Protein AF-A0A820SJ43-F1 (afdb_monomer_lite)

Secondary structure (DSSP, 8-state):
-B--SS--EEEESSB--BSS-EEEESSEEEEES-EEEEEEEEEEESEEEEEEEEEEES-EEEEEEEEEEES-EEEEEEEEEEES-EEEEEEEEEEESEEEEEEEEEEESSEEEEEEEEEEE--SEEEEEEEEE--------

Foldseek 3Di:
DDADADDAEAEEAEDAYEEDEYADYAEYEYEYAEYAYYAEYEEEYAEYAEYAYYEYEHYEYAYYAEYEYEAYEYAEYAEYEYECYEYAEYEEYEYEEYEYADYAEYEYAEYAYAEYEEYEYHYDHYNYYNYYDYPPPPPPD

Sequence (141 aa):
QSTASRDDNEHTHQSIATGNDIEYSNQSTATHDGTEYLHQSVGTHDNIAYSNQSVSTHDDIAYSNQSTGTRDDNEHTHQSIATGSDAEYLNQSVSTADNTEYSHRAVATHDDIEYLHQSVGTHDDIKYLNQSI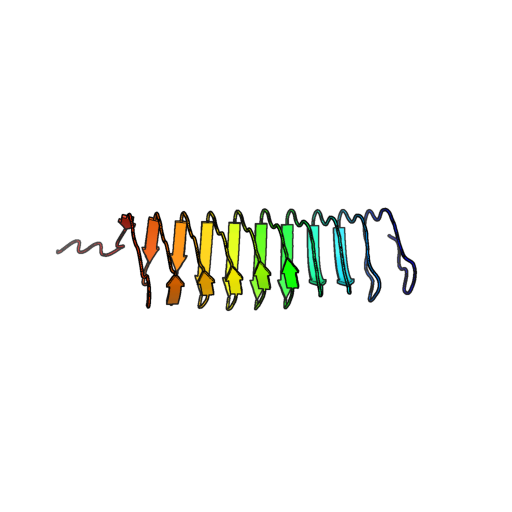STNDDTGY

Organism: NCBI:txid433720

Structure (mmCIF, N/CA/C/O backbone):
data_AF-A0A820SJ43-F1
#
_entry.id   AF-A0A820SJ43-F1
#
loop_
_atom_site.group_PDB
_atom_site.id
_atom_site.type_symbol
_atom_site.label_atom_id
_atom_site.label_alt_id
_atom_site.label_comp_id
_atom_site.label_asym_id
_atom_site.label_entity_id
_atom_site.label_seq_id
_atom_site.pdbx_PDB_ins_code
_atom_site.Cartn_x
_atom_site.Cartn_y
_atom_site.Cartn_z
_atom_site.occupancy
_atom_site.B_iso_or_equiv
_atom_site.auth_seq_id
_atom_site.auth_comp_id
_atom_site.auth_asym_id
_atom_site.auth_atom_id
_atom_site.pdbx_PDB_model_num
ATOM 1 N N . GLN A 1 1 ? 6.212 11.830 -23.755 1.00 44.25 1 GLN A N 1
ATOM 2 C CA . GLN A 1 1 ? 5.578 10.503 -23.829 1.00 44.25 1 GLN A CA 1
ATOM 3 C C . GLN A 1 1 ? 6.562 9.562 -24.490 1.00 44.25 1 GLN A C 1
ATOM 5 O O . GLN A 1 1 ? 6.865 9.768 -25.660 1.00 44.25 1 GLN A O 1
ATOM 10 N N . SER A 1 2 ? 7.090 8.598 -23.740 1.00 50.72 2 SER A N 1
ATOM 11 C CA . SER A 1 2 ? 7.789 7.453 -24.328 1.00 50.72 2 SER A CA 1
ATOM 12 C C . SER A 1 2 ? 6.796 6.303 -24.401 1.00 50.72 2 SER A C 1
ATOM 14 O O . SER A 1 2 ? 6.249 5.896 -23.384 1.00 50.72 2 SER A O 1
ATOM 16 N N . THR A 1 3 ? 6.526 5.809 -25.605 1.00 46.75 3 THR A N 1
ATOM 17 C CA . THR A 1 3 ? 5.795 4.557 -25.828 1.00 46.75 3 THR A CA 1
ATOM 18 C C . THR A 1 3 ? 6.836 3.499 -26.174 1.00 46.75 3 THR A C 1
ATOM 20 O O . THR A 1 3 ? 7.092 3.238 -27.350 1.00 46.75 3 THR A O 1
ATOM 23 N N . ALA A 1 4 ? 7.531 2.981 -25.163 1.00 46.38 4 ALA A N 1
ATOM 24 C CA . ALA A 1 4 ? 8.565 1.968 -25.342 1.00 46.38 4 ALA A CA 1
ATOM 25 C C . ALA A 1 4 ? 7.999 0.610 -24.919 1.00 46.38 4 ALA A C 1
ATOM 27 O O . ALA A 1 4 ? 7.481 0.464 -23.819 1.00 46.38 4 ALA A O 1
ATOM 28 N N . SER A 1 5 ? 8.057 -0.373 -25.819 1.00 45.28 5 SER A N 1
ATOM 29 C CA . SER A 1 5 ? 7.613 -1.740 -25.527 1.00 45.28 5 SER A CA 1
ATOM 30 C C . SER A 1 5 ? 8.728 -2.609 -24.938 1.00 45.28 5 SER A C 1
ATOM 32 O O . SER A 1 5 ? 8.405 -3.708 -24.505 1.00 45.28 5 SER A O 1
ATOM 34 N N . ARG A 1 6 ? 10.002 -2.189 -24.969 1.00 48.09 6 ARG A N 1
ATOM 35 C CA . ARG A 1 6 ? 11.167 -2.976 -24.519 1.00 48.09 6 ARG A CA 1
ATOM 36 C C . ARG A 1 6 ? 12.420 -2.090 -24.399 1.00 48.09 6 ARG A C 1
ATOM 38 O O . ARG A 1 6 ? 13.253 -2.158 -25.292 1.00 48.09 6 ARG A O 1
ATOM 45 N N . ASP A 1 7 ? 12.534 -1.240 -23.383 1.00 49.19 7 ASP A N 1
ATOM 46 C CA . ASP A 1 7 ? 13.809 -0.568 -23.071 1.00 49.19 7 ASP A CA 1
ATOM 47 C C . ASP A 1 7 ? 13.898 -0.283 -21.569 1.00 49.19 7 ASP A C 1
ATOM 49 O O . ASP A 1 7 ? 12.969 0.296 -20.999 1.00 49.19 7 ASP A O 1
ATOM 53 N N . ASP A 1 8 ? 15.022 -0.669 -20.963 1.00 56.00 8 ASP A N 1
ATOM 54 C CA . ASP A 1 8 ? 15.399 -0.293 -19.599 1.00 56.00 8 ASP A CA 1
ATOM 55 C C . ASP A 1 8 ? 15.642 1.220 -19.590 1.00 56.00 8 ASP A C 1
ATOM 57 O O . ASP A 1 8 ? 16.504 1.729 -20.314 1.00 56.00 8 ASP A O 1
ATOM 61 N N . ASN A 1 9 ? 14.833 1.962 -18.837 1.00 60.72 9 ASN A N 1
ATOM 62 C CA . ASN A 1 9 ? 14.843 3.420 -18.872 1.00 60.72 9 ASN A CA 1
ATOM 63 C C . ASN A 1 9 ? 15.234 3.967 -17.498 1.00 60.72 9 ASN A C 1
ATOM 65 O O . ASN A 1 9 ? 14.482 3.817 -16.538 1.00 60.72 9 ASN A O 1
ATOM 69 N N . GLU A 1 10 ? 16.393 4.627 -17.411 1.00 63.53 10 GLU A N 1
ATOM 70 C CA . GLU A 1 10 ? 16.880 5.234 -16.160 1.00 63.53 10 GLU A CA 1
ATOM 71 C C . GLU A 1 10 ? 15.898 6.308 -15.650 1.00 63.53 10 GLU A C 1
ATOM 73 O O . GLU A 1 10 ? 15.581 6.373 -14.463 1.00 63.53 10 GLU A O 1
ATOM 78 N N . HIS A 1 11 ? 15.348 7.142 -16.545 1.00 68.75 11 HIS A N 1
ATOM 79 C CA . HIS A 1 11 ? 14.485 8.261 -16.156 1.00 68.75 11 HIS A CA 1
ATOM 80 C C . HIS A 1 11 ? 13.325 8.497 -17.124 1.00 68.75 11 HIS A C 1
ATOM 82 O O . HIS A 1 11 ? 13.516 8.890 -18.279 1.00 68.75 11 HIS A O 1
ATOM 88 N N . THR A 1 12 ? 12.093 8.391 -16.615 1.00 66.12 12 THR A N 1
ATOM 89 C CA . THR A 1 12 ? 10.883 8.606 -17.421 1.00 66.12 12 THR A CA 1
ATOM 90 C C . THR A 1 12 ? 9.948 9.646 -16.800 1.00 66.12 12 THR A C 1
ATOM 92 O O . THR A 1 12 ? 9.565 9.570 -15.635 1.00 66.12 12 THR A O 1
ATOM 95 N N . HIS A 1 13 ? 9.529 10.646 -17.585 1.00 67.69 13 HIS A N 1
ATOM 96 C CA . HIS A 1 13 ? 8.545 11.633 -17.115 1.00 67.69 13 HIS A CA 1
ATOM 97 C C . HIS A 1 13 ? 7.100 11.127 -17.193 1.00 67.69 13 HIS A C 1
ATOM 99 O O . HIS A 1 13 ? 6.311 11.416 -16.303 1.00 67.69 13 HIS A O 1
ATOM 105 N N . GLN A 1 14 ? 6.759 10.409 -18.265 1.00 66.12 14 GLN A N 1
ATOM 106 C CA . GLN A 1 14 ? 5.456 9.778 -18.474 1.00 66.12 14 GLN A CA 1
ATOM 107 C C . GLN A 1 14 ? 5.661 8.487 -19.258 1.00 66.12 14 GLN A C 1
ATOM 109 O O . GLN A 1 14 ? 6.158 8.545 -20.394 1.00 66.12 14 GLN A O 1
ATOM 114 N N . SER A 1 15 ? 5.254 7.370 -18.663 1.00 64.94 15 SER A N 1
ATOM 115 C CA . SER A 1 15 ? 5.300 6.045 -19.276 1.00 64.94 15 SER A CA 1
ATOM 116 C C . SER A 1 15 ? 3.898 5.451 -19.400 1.00 64.94 15 SER A C 1
ATOM 118 O O . SER A 1 15 ? 3.097 5.517 -18.467 1.00 64.94 15 SER A O 1
ATOM 120 N N . ILE A 1 16 ? 3.614 4.881 -20.570 1.00 61.94 16 ILE A N 1
ATOM 121 C CA . ILE A 1 16 ? 2.506 3.948 -20.788 1.00 61.94 16 ILE A CA 1
ATOM 122 C C . ILE A 1 16 ? 3.147 2.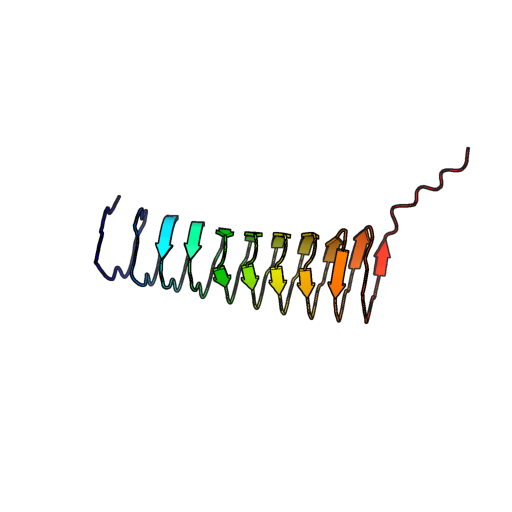738 -21.456 1.00 61.94 16 ILE A C 1
ATOM 124 O O . ILE A 1 16 ? 3.471 2.789 -22.647 1.00 61.94 16 ILE A O 1
ATOM 128 N N . ALA A 1 17 ? 3.413 1.699 -20.674 1.00 60.78 17 ALA A N 1
ATOM 129 C CA . ALA A 1 17 ? 4.192 0.550 -21.109 1.00 60.78 17 ALA A CA 1
ATOM 130 C C . ALA A 1 17 ? 3.693 -0.751 -20.466 1.00 60.78 17 ALA A C 1
ATOM 132 O O . ALA A 1 17 ? 2.923 -0.749 -19.507 1.00 60.78 17 ALA A O 1
ATOM 133 N N . THR A 1 18 ? 4.136 -1.865 -21.037 1.00 56.22 18 THR A N 1
ATOM 134 C CA . THR A 1 18 ? 4.003 -3.209 -20.470 1.00 56.22 18 THR A CA 1
ATOM 135 C C . THR A 1 18 ? 5.378 -3.864 -20.549 1.00 56.22 18 THR A C 1
ATOM 137 O O . THR A 1 18 ? 5.844 -4.115 -21.666 1.00 56.22 18 THR A O 1
ATOM 140 N N . GLY A 1 19 ? 6.005 -4.114 -19.398 1.00 63.06 19 GLY A N 1
ATOM 141 C CA . GLY A 1 19 ? 7.307 -4.781 -19.253 1.00 63.06 19 GLY A CA 1
ATOM 142 C C . GLY A 1 19 ? 8.495 -3.882 -18.857 1.00 63.06 19 GLY A C 1
ATOM 143 O O . GLY A 1 19 ? 8.479 -2.674 -19.111 1.00 63.06 19 GLY A O 1
ATOM 144 N N . ASN A 1 20 ? 9.515 -4.552 -18.295 1.00 64.38 20 ASN A N 1
ATOM 145 C CA . ASN A 1 20 ? 10.821 -4.115 -17.759 1.00 64.38 20 ASN A CA 1
ATOM 146 C C . ASN A 1 20 ? 10.821 -3.161 -16.549 1.00 64.38 20 ASN A C 1
ATOM 148 O O . ASN A 1 20 ? 9.866 -2.411 -16.317 1.00 64.38 20 ASN A O 1
ATOM 152 N N . ASP A 1 21 ? 11.949 -3.222 -15.827 1.00 71.06 21 ASP A N 1
ATOM 153 C CA . ASP A 1 21 ? 12.304 -2.431 -14.648 1.00 71.06 21 ASP A CA 1
ATOM 154 C C . ASP A 1 21 ? 12.542 -0.956 -14.996 1.00 71.06 21 ASP A C 1
ATOM 156 O O . ASP A 1 21 ? 13.176 -0.619 -16.002 1.00 71.06 21 ASP A O 1
ATOM 160 N N . ILE A 1 22 ? 12.064 -0.062 -14.132 1.00 74.00 22 ILE A N 1
ATOM 161 C CA . ILE A 1 22 ? 12.320 1.378 -14.226 1.00 74.00 22 ILE A CA 1
ATOM 162 C C . ILE A 1 22 ? 13.029 1.850 -12.960 1.00 74.00 22 ILE A C 1
ATOM 164 O O . ILE A 1 22 ? 12.542 1.648 -11.854 1.00 74.00 22 ILE A O 1
ATOM 168 N N . GLU A 1 23 ? 14.144 2.560 -13.103 1.00 78.62 23 GLU A N 1
ATOM 169 C CA . GLU A 1 23 ? 14.814 3.150 -11.938 1.00 78.62 23 GLU A CA 1
ATOM 170 C C . GLU A 1 23 ? 14.001 4.337 -11.393 1.00 78.62 23 GLU A C 1
ATOM 172 O O . GLU A 1 23 ? 13.666 4.386 -10.211 1.00 78.62 23 GLU A O 1
ATOM 177 N N . TYR A 1 24 ? 13.594 5.272 -12.262 1.00 78.31 24 TYR A N 1
ATOM 178 C CA . TYR A 1 24 ? 12.809 6.438 -11.854 1.00 78.31 24 TYR A CA 1
ATOM 179 C C . TYR A 1 24 ? 11.664 6.783 -12.812 1.00 78.31 24 TYR A C 1
ATOM 181 O O . TYR A 1 24 ? 11.866 7.029 -14.010 1.00 78.31 24 TYR A O 1
ATOM 189 N N . SER A 1 25 ? 10.455 6.924 -12.262 1.00 76.62 25 SER A N 1
ATOM 190 C CA . SER A 1 25 ? 9.283 7.402 -12.998 1.00 76.62 25 SER A CA 1
ATOM 191 C C . SER A 1 25 ? 8.494 8.461 -12.232 1.00 76.62 25 SER A C 1
ATOM 193 O O . SER A 1 25 ? 8.114 8.291 -11.074 1.00 76.62 25 SER A O 1
ATOM 195 N N . ASN A 1 26 ? 8.185 9.566 -12.913 1.00 77.44 26 ASN A N 1
ATOM 196 C CA . ASN A 1 26 ? 7.320 10.605 -12.350 1.00 77.44 26 ASN A CA 1
ATOM 197 C C . ASN A 1 26 ? 5.828 10.262 -12.464 1.00 77.44 26 ASN A C 1
ATOM 199 O O . ASN A 1 26 ? 5.056 10.548 -11.552 1.00 77.44 26 ASN A O 1
ATOM 203 N N . GLN A 1 27 ? 5.412 9.704 -13.600 1.00 75.44 27 GLN A N 1
ATOM 204 C CA . GLN A 1 27 ? 4.030 9.312 -13.863 1.00 75.44 27 GLN A CA 1
ATOM 205 C C . GLN A 1 27 ? 4.014 8.026 -14.682 1.00 75.44 27 GLN A C 1
ATOM 207 O O . GLN A 1 27 ? 4.533 7.996 -15.803 1.00 75.44 27 GLN A O 1
ATOM 212 N N . SER A 1 28 ? 3.384 6.986 -14.142 1.00 72.25 28 SER A N 1
ATOM 213 C CA . SER A 1 28 ? 3.223 5.708 -14.832 1.00 72.25 28 SER A CA 1
ATOM 214 C C . SER A 1 28 ? 1.762 5.283 -14.910 1.00 72.25 28 SER A C 1
ATOM 216 O O . SER A 1 28 ? 1.000 5.415 -13.950 1.00 72.25 28 SER A O 1
ATOM 218 N N . THR A 1 29 ? 1.361 4.771 -16.068 1.00 70.06 29 THR A N 1
ATOM 219 C CA . THR A 1 29 ? 0.105 4.037 -16.230 1.00 70.06 29 THR A CA 1
ATOM 220 C C . THR A 1 29 ? 0.403 2.764 -17.000 1.00 70.06 29 THR A C 1
ATOM 222 O O . THR A 1 29 ? 0.445 2.781 -18.232 1.00 70.06 29 THR A O 1
ATOM 225 N N . ALA A 1 30 ? 0.734 1.696 -16.282 1.00 64.69 30 ALA A N 1
ATOM 226 C CA . ALA A 1 30 ? 1.469 0.583 -16.866 1.00 64.69 30 ALA A CA 1
ATOM 227 C C . ALA A 1 30 ? 1.337 -0.721 -16.071 1.00 64.69 30 ALA A C 1
ATOM 229 O O . ALA A 1 30 ? 0.789 -0.742 -14.967 1.00 64.69 30 ALA A O 1
ATOM 230 N N . THR A 1 31 ? 1.880 -1.783 -16.670 1.00 64.06 31 THR A N 1
ATOM 231 C CA . THR A 1 31 ? 2.228 -3.026 -15.979 1.00 64.06 31 THR A CA 1
ATOM 232 C C . THR A 1 31 ? 3.742 -3.217 -16.029 1.00 64.06 31 THR A C 1
ATOM 234 O O . THR A 1 31 ? 4.288 -3.344 -17.129 1.00 64.06 31 THR A O 1
ATOM 237 N N . HIS A 1 32 ? 4.416 -3.192 -14.877 1.00 65.94 32 HIS A N 1
ATOM 238 C CA . HIS A 1 32 ? 5.879 -3.306 -14.770 1.00 65.94 32 HIS A CA 1
ATOM 239 C C . HIS A 1 32 ? 6.293 -4.432 -13.822 1.00 65.94 32 HIS A C 1
ATOM 241 O O . HIS A 1 32 ? 5.618 -4.667 -12.825 1.00 65.94 32 HIS A O 1
ATOM 247 N N . ASP A 1 33 ? 7.438 -5.052 -14.108 1.00 63.00 33 ASP A N 1
ATOM 248 C CA . ASP A 1 33 ? 8.029 -6.098 -13.260 1.00 63.00 33 ASP A CA 1
ATOM 249 C C . ASP A 1 33 ? 8.719 -5.479 -12.018 1.00 63.00 33 ASP A C 1
ATOM 251 O O . ASP A 1 33 ? 8.790 -6.097 -10.957 1.00 63.00 33 ASP A O 1
ATOM 255 N N . GLY A 1 34 ? 9.185 -4.226 -12.121 1.00 73.31 34 GLY A N 1
ATOM 256 C CA . GLY A 1 34 ? 9.873 -3.536 -11.032 1.00 73.31 34 GLY A CA 1
ATOM 257 C C . GLY A 1 34 ? 9.979 -2.021 -11.221 1.00 73.31 34 GLY A C 1
ATOM 258 O O . GLY A 1 34 ? 10.101 -1.507 -12.337 1.00 73.31 34 GLY A O 1
ATOM 259 N N . THR A 1 35 ? 9.930 -1.255 -10.132 1.00 78.25 35 THR A N 1
ATOM 260 C CA . THR A 1 35 ? 10.289 0.172 -10.139 1.00 78.25 35 THR A CA 1
ATOM 261 C C . THR A 1 35 ? 11.001 0.577 -8.851 1.00 78.25 35 THR A C 1
ATOM 263 O O . THR A 1 35 ? 10.495 0.331 -7.761 1.00 78.25 35 THR A O 1
ATOM 266 N N . GLU A 1 36 ? 12.159 1.235 -8.937 1.00 83.94 36 GLU A N 1
ATOM 267 C CA . GLU A 1 36 ? 12.864 1.671 -7.722 1.00 83.94 36 GLU A CA 1
ATOM 268 C C . GLU A 1 36 ? 12.190 2.907 -7.104 1.00 83.94 36 GLU A C 1
ATOM 270 O O . GLU A 1 36 ? 11.824 2.897 -5.929 1.00 83.94 36 GLU A O 1
ATOM 275 N N . TYR A 1 37 ? 11.938 3.947 -7.904 1.00 82.94 37 TYR A N 1
ATOM 276 C CA . TYR A 1 37 ? 11.285 5.174 -7.444 1.00 82.94 37 TYR A CA 1
ATOM 277 C C . TYR A 1 37 ? 10.125 5.593 -8.342 1.00 82.94 37 TYR A C 1
ATOM 279 O O . TYR A 1 37 ? 10.289 5.882 -9.533 1.00 82.94 37 TYR A O 1
ATOM 287 N N . LEU A 1 38 ? 8.949 5.722 -7.732 1.00 80.12 38 LEU A N 1
ATOM 288 C CA . LEU A 1 38 ? 7.711 6.071 -8.411 1.00 80.12 38 LEU A CA 1
ATOM 289 C C . LEU A 1 38 ? 7.020 7.242 -7.715 1.00 80.12 38 LEU A C 1
ATOM 291 O O . LEU A 1 38 ? 6.620 7.171 -6.555 1.00 80.12 38 LEU A O 1
ATOM 295 N N . HIS A 1 39 ? 6.865 8.358 -8.424 1.00 82.56 39 HIS A N 1
ATOM 296 C CA . HIS A 1 39 ? 6.200 9.518 -7.836 1.00 82.56 39 HIS A CA 1
ATOM 297 C C . HIS A 1 39 ? 4.671 9.395 -7.889 1.00 82.56 39 HIS A C 1
ATOM 299 O O . HIS A 1 39 ? 3.988 9.723 -6.920 1.00 82.56 39 HIS A O 1
ATOM 305 N N . GLN A 1 40 ? 4.122 8.964 -9.024 1.00 81.50 40 GLN A N 1
ATOM 306 C CA . GLN A 1 40 ? 2.687 8.781 -9.198 1.00 81.50 40 GLN A CA 1
ATOM 307 C C . GLN A 1 40 ? 2.405 7.618 -10.148 1.00 81.50 40 GLN A C 1
ATOM 309 O O . GLN A 1 40 ? 2.929 7.592 -11.266 1.00 81.50 40 GLN A O 1
ATOM 314 N N . SER A 1 41 ? 1.541 6.690 -9.744 1.00 76.69 41 SER A N 1
ATOM 315 C CA . SER A 1 41 ? 1.146 5.573 -10.601 1.00 76.69 41 SER A CA 1
ATOM 316 C C . SER A 1 41 ? -0.324 5.210 -10.518 1.00 76.69 41 SER A C 1
ATOM 318 O O . SER A 1 41 ? -0.997 5.432 -9.513 1.00 76.69 41 SER A O 1
ATOM 320 N N . VAL A 1 42 ? -0.804 4.647 -11.625 1.00 76.38 42 VAL A N 1
ATOM 321 C CA . VAL A 1 42 ? -2.067 3.918 -11.699 1.00 76.38 42 VAL A CA 1
ATOM 322 C C . VAL A 1 42 ? -1.812 2.643 -12.497 1.00 76.38 42 VAL A C 1
ATOM 324 O O . VAL A 1 42 ? -1.525 2.738 -13.690 1.00 76.38 42 VAL A O 1
ATOM 327 N N . GLY A 1 43 ? -1.882 1.461 -11.891 1.00 72.81 43 GLY A N 1
ATOM 328 C CA . GLY A 1 43 ? -1.573 0.230 -12.623 1.00 72.81 43 GLY A CA 1
ATOM 329 C C . GLY A 1 43 ? -1.453 -1.021 -11.765 1.00 72.81 43 GLY A C 1
ATOM 330 O O . GLY A 1 43 ? -2.047 -1.106 -10.698 1.00 72.81 43 GLY A O 1
ATOM 331 N N . THR A 1 44 ? -0.691 -1.980 -12.276 1.00 70.12 44 THR A N 1
ATOM 332 C CA . THR A 1 44 ? -0.314 -3.220 -11.585 1.00 70.12 44 THR A CA 1
ATOM 333 C C . THR A 1 44 ? 1.193 -3.352 -11.721 1.00 70.12 44 THR A C 1
ATOM 335 O O . THR A 1 44 ? 1.694 -3.301 -12.840 1.00 70.12 44 THR A O 1
ATOM 338 N N . HIS A 1 45 ? 1.923 -3.470 -10.629 1.00 69.44 45 HIS A N 1
ATOM 339 C CA . HIS A 1 45 ? 3.379 -3.542 -10.614 1.00 69.44 45 HIS A CA 1
ATOM 340 C C . HIS A 1 45 ? 3.778 -4.704 -9.726 1.00 69.44 45 HIS A C 1
ATOM 342 O O . HIS A 1 45 ? 3.309 -4.778 -8.604 1.00 69.44 45 HIS A O 1
ATOM 348 N N . ASP A 1 46 ? 4.681 -5.566 -10.179 1.00 67.88 46 ASP A N 1
ATOM 349 C CA . ASP A 1 46 ? 5.069 -6.704 -9.346 1.00 67.88 46 ASP A CA 1
ATOM 350 C C . ASP A 1 46 ? 5.859 -6.242 -8.108 1.00 67.88 46 ASP A C 1
ATOM 352 O O . ASP A 1 46 ? 5.672 -6.797 -7.034 1.00 67.88 46 ASP A O 1
ATOM 356 N N . ASN A 1 47 ? 6.725 -5.222 -8.233 1.00 80.19 47 ASN A N 1
ATOM 357 C CA . ASN A 1 47 ? 7.510 -4.687 -7.113 1.00 80.19 47 ASN A CA 1
ATOM 358 C C . ASN A 1 47 ? 7.808 -3.185 -7.241 1.00 80.19 47 ASN A C 1
ATOM 360 O O . ASN A 1 47 ? 8.257 -2.715 -8.291 1.00 80.19 47 ASN A O 1
ATOM 364 N N . ILE A 1 48 ? 7.663 -2.432 -6.149 1.00 83.25 48 ILE A N 1
ATOM 365 C CA . ILE A 1 48 ? 8.077 -1.025 -6.052 1.00 83.25 48 ILE A CA 1
ATOM 366 C C . ILE A 1 48 ? 8.896 -0.802 -4.774 1.00 83.25 48 ILE A C 1
ATOM 368 O O . ILE A 1 48 ? 8.427 -1.063 -3.671 1.00 83.25 48 ILE A O 1
ATOM 372 N N . ALA A 1 49 ? 10.110 -0.253 -4.874 1.00 87.00 49 ALA A N 1
ATOM 373 C CA . ALA A 1 49 ? 10.878 0.053 -3.661 1.00 87.00 49 ALA A CA 1
ATOM 374 C C . ALA A 1 49 ? 10.317 1.293 -2.937 1.00 87.00 49 ALA A C 1
ATOM 376 O O . ALA A 1 49 ? 10.087 1.258 -1.728 1.00 87.00 49 ALA A O 1
ATOM 377 N N . TYR A 1 50 ? 10.049 2.377 -3.671 1.00 86.69 50 TYR A N 1
ATOM 378 C CA . TYR A 1 50 ? 9.513 3.618 -3.108 1.00 86.69 50 TYR A CA 1
ATOM 379 C C . TYR A 1 50 ? 8.406 4.221 -3.975 1.00 86.69 50 TYR A C 1
ATOM 381 O O . TYR A 1 50 ? 8.626 4.563 -5.139 1.00 86.69 50 TYR A O 1
ATOM 389 N N . SER A 1 51 ? 7.237 4.448 -3.372 1.00 85.56 51 SER A N 1
ATOM 390 C CA . SER A 1 51 ? 6.094 5.127 -3.987 1.00 85.56 51 SER A CA 1
ATOM 391 C C . SER A 1 51 ? 5.665 6.359 -3.188 1.00 85.56 51 SER A C 1
ATOM 393 O O . SER A 1 51 ? 5.457 6.308 -1.974 1.00 85.56 51 SER A O 1
ATOM 395 N N . ASN A 1 52 ? 5.479 7.495 -3.864 1.00 86.62 52 ASN A N 1
ATOM 396 C CA . ASN A 1 52 ? 4.842 8.656 -3.234 1.00 86.62 52 ASN A CA 1
ATOM 397 C C . ASN A 1 52 ? 3.313 8.561 -3.260 1.00 86.62 52 ASN A C 1
ATOM 399 O O . ASN A 1 52 ? 2.667 8.870 -2.259 1.00 86.62 52 ASN A O 1
ATOM 403 N N . GLN A 1 53 ? 2.745 8.196 -4.409 1.00 84.44 53 GLN A N 1
ATOM 404 C CA . GLN A 1 53 ? 1.306 8.056 -4.618 1.00 84.44 53 GLN A CA 1
ATOM 405 C C . GLN A 1 53 ? 1.043 6.900 -5.585 1.00 84.44 53 GLN A C 1
ATOM 407 O O . GLN A 1 53 ? 1.287 7.040 -6.786 1.00 84.44 53 GLN A O 1
ATOM 412 N N . SER A 1 54 ? 0.507 5.790 -5.087 1.00 80.50 54 SER A N 1
ATOM 413 C CA . SER A 1 54 ? 0.097 4.653 -5.917 1.00 80.50 54 SER A CA 1
ATOM 414 C C . SER A 1 54 ? -1.408 4.442 -5.870 1.00 80.50 54 SER A C 1
ATOM 416 O O . SER A 1 54 ? -2.041 4.528 -4.816 1.00 80.50 54 SER A O 1
ATOM 418 N N . VAL A 1 55 ? -1.974 4.156 -7.042 1.00 81.00 55 VAL A N 1
ATOM 419 C CA . VAL A 1 55 ? -3.266 3.486 -7.162 1.00 81.00 55 VAL A CA 1
ATOM 420 C C . VAL A 1 55 ? -3.033 2.149 -7.852 1.00 81.00 55 VAL A C 1
ATOM 422 O O . VAL A 1 55 ? -2.771 2.118 -9.057 1.00 8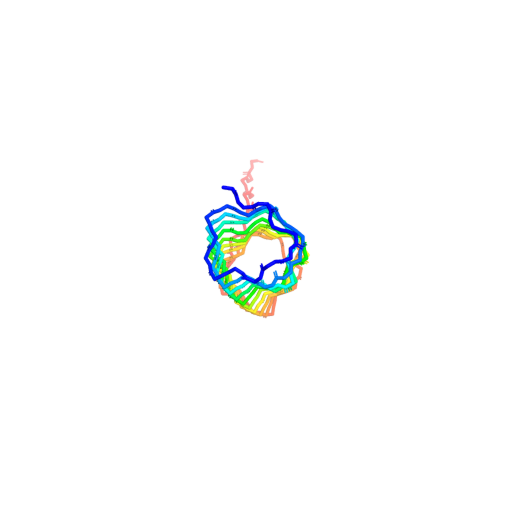1.00 55 VAL A O 1
ATOM 425 N N . SER A 1 56 ? -3.095 1.064 -7.093 1.00 71.56 56 SER A N 1
ATOM 426 C CA . SER A 1 56 ? -2.557 -0.233 -7.507 1.00 71.56 56 SER A CA 1
ATOM 427 C C . SER A 1 56 ? -3.541 -1.384 -7.341 1.00 71.56 56 SER A C 1
ATOM 429 O O . SER A 1 56 ? -4.539 -1.309 -6.619 1.00 71.56 56 SER A O 1
ATOM 431 N N . THR A 1 57 ? -3.276 -2.449 -8.090 1.00 65.81 57 THR A N 1
ATOM 432 C CA . THR A 1 57 ? -3.952 -3.735 -7.927 1.00 65.81 57 THR A CA 1
ATOM 433 C C . THR A 1 57 ? -2.891 -4.811 -8.062 1.00 65.81 57 THR A C 1
ATOM 435 O O . THR A 1 57 ? -2.459 -5.041 -9.193 1.00 65.81 57 THR A O 1
ATOM 438 N N . HIS A 1 58 ? -2.564 -5.476 -6.949 1.00 62.91 58 HIS A N 1
ATOM 439 C CA . HIS A 1 58 ? -1.516 -6.495 -6.829 1.00 62.91 58 HIS A CA 1
ATOM 440 C C . HIS A 1 58 ? -0.085 -5.968 -6.949 1.00 62.91 58 HIS A C 1
ATOM 442 O O . HIS A 1 58 ? 0.618 -6.340 -7.888 1.00 62.91 58 HIS A O 1
ATOM 448 N N . ASP A 1 59 ? 0.337 -5.169 -5.964 1.00 69.00 59 ASP A N 1
ATOM 449 C CA . ASP A 1 59 ? 1.707 -4.661 -5.892 1.00 69.00 59 ASP A CA 1
ATOM 450 C C . ASP A 1 59 ? 2.367 -4.955 -4.531 1.00 69.00 59 ASP A C 1
ATOM 452 O O . ASP A 1 59 ? 1.749 -4.753 -3.482 1.00 69.00 59 ASP A O 1
ATOM 456 N N . ASP A 1 60 ? 3.644 -5.358 -4.559 1.00 82.25 60 ASP A N 1
ATOM 457 C CA . ASP A 1 60 ? 4.521 -5.389 -3.383 1.00 82.25 60 ASP A CA 1
ATOM 458 C C . ASP A 1 60 ? 5.285 -4.056 -3.302 1.00 82.25 60 ASP A C 1
ATOM 460 O O . ASP A 1 60 ? 6.057 -3.711 -4.205 1.00 82.25 60 ASP A O 1
ATOM 464 N N . ILE A 1 61 ? 5.089 -3.280 -2.230 1.00 84.19 61 ILE A N 1
ATOM 465 C CA . ILE A 1 61 ? 5.741 -1.972 -2.061 1.00 84.19 61 ILE A CA 1
ATOM 466 C C . ILE A 1 61 ? 6.500 -1.901 -0.735 1.00 84.19 61 ILE A C 1
ATOM 468 O O . ILE A 1 61 ? 5.910 -1.949 0.340 1.00 84.19 61 ILE A O 1
ATOM 472 N N . ALA A 1 62 ? 7.815 -1.683 -0.769 1.00 87.25 62 ALA A N 1
ATOM 473 C CA . ALA A 1 62 ? 8.574 -1.550 0.481 1.00 87.25 62 ALA A CA 1
ATOM 474 C C . ALA A 1 62 ? 8.180 -0.268 1.244 1.00 87.25 62 ALA A C 1
ATOM 476 O O . ALA A 1 62 ? 7.880 -0.299 2.436 1.00 87.25 62 ALA A O 1
ATOM 477 N N . TYR A 1 63 ? 8.109 0.872 0.552 1.00 86.81 63 TYR A N 1
ATOM 478 C CA . TYR A 1 63 ? 7.752 2.149 1.169 1.00 86.81 63 TYR A CA 1
ATOM 479 C C . TYR A 1 63 ? 6.720 2.920 0.350 1.00 86.81 63 TYR A C 1
ATOM 481 O O . TYR A 1 63 ? 6.986 3.313 -0.788 1.00 86.81 63 TYR A O 1
ATOM 489 N N . SER A 1 64 ? 5.576 3.231 0.963 1.00 86.06 64 SER A N 1
ATOM 490 C CA . SER A 1 64 ? 4.542 4.076 0.365 1.00 86.06 64 SER A CA 1
ATOM 491 C C . SER A 1 64 ? 4.154 5.255 1.257 1.00 86.06 64 SER A C 1
ATOM 493 O O . SER A 1 64 ? 3.830 5.115 2.441 1.00 86.06 64 SER A O 1
ATOM 495 N N . ASN A 1 65 ? 4.139 6.458 0.683 1.00 86.81 65 ASN A N 1
ATOM 496 C CA . ASN A 1 65 ? 3.591 7.625 1.375 1.00 86.81 65 ASN A CA 1
ATOM 497 C C . ASN A 1 65 ? 2.057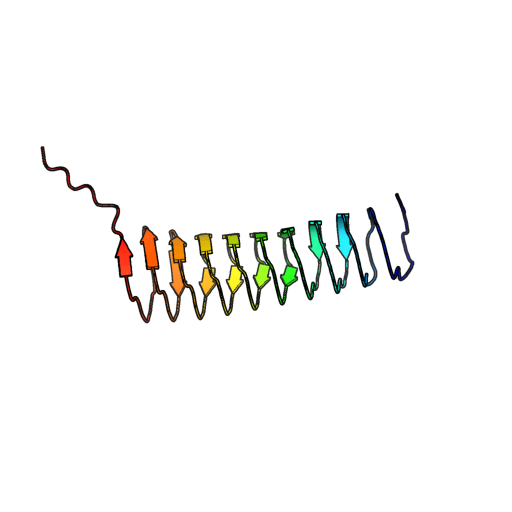 7.624 1.353 1.00 86.81 65 ASN A C 1
ATOM 499 O O . ASN A 1 65 ? 1.420 7.874 2.379 1.00 86.81 65 ASN A O 1
ATOM 503 N N . GLN A 1 66 ? 1.469 7.359 0.187 1.00 85.31 66 GLN A N 1
ATOM 504 C CA . GLN A 1 66 ? 0.028 7.252 -0.008 1.00 85.31 66 GLN A CA 1
ATOM 505 C C . GLN A 1 66 ? -0.265 6.092 -0.956 1.00 85.31 66 GLN A C 1
ATOM 507 O O . GLN A 1 66 ? 0.082 6.161 -2.135 1.00 85.31 66 GLN A O 1
ATOM 512 N N . SER A 1 67 ? -0.938 5.065 -0.443 1.00 82.56 67 SER A N 1
ATOM 513 C CA . SER A 1 67 ? -1.392 3.930 -1.241 1.00 82.56 67 SER A CA 1
ATOM 514 C C . SER A 1 67 ? -2.914 3.868 -1.287 1.00 82.56 67 SER A C 1
ATOM 516 O O . SER A 1 67 ? -3.612 4.188 -0.318 1.00 82.56 67 SER A O 1
ATOM 518 N N . THR A 1 68 ? -3.451 3.485 -2.436 1.00 83.25 68 THR A N 1
ATOM 519 C CA . THR A 1 68 ? -4.854 3.118 -2.591 1.00 83.25 68 THR A CA 1
ATOM 520 C C . THR A 1 68 ? -4.934 1.894 -3.479 1.00 83.25 68 THR A C 1
ATOM 522 O O . THR A 1 68 ? -4.564 1.974 -4.645 1.00 83.25 68 THR A O 1
ATOM 525 N N . GLY A 1 69 ? -5.449 0.779 -2.976 1.00 73.19 69 GLY A N 1
ATOM 526 C CA . GLY A 1 69 ? -5.388 -0.441 -3.768 1.00 73.19 69 GLY A CA 1
ATOM 527 C C . GLY A 1 69 ? -6.230 -1.596 -3.272 1.00 73.19 69 GLY A C 1
ATOM 528 O O . GLY A 1 69 ? -6.994 -1.506 -2.309 1.00 73.19 69 GLY A O 1
ATOM 529 N N . THR A 1 70 ? -6.134 -2.691 -4.012 1.00 68.25 70 THR A N 1
ATOM 530 C CA . THR A 1 70 ? -6.783 -3.961 -3.694 1.00 68.25 70 THR A CA 1
ATOM 531 C C . THR A 1 70 ? -5.724 -5.049 -3.764 1.00 68.25 70 THR A C 1
ATOM 533 O O . THR A 1 70 ? -5.215 -5.302 -4.855 1.00 68.25 70 THR A O 1
ATOM 536 N N . ARG A 1 71 ? -5.467 -5.723 -2.634 1.00 63.09 71 ARG A N 1
ATOM 537 C CA . ARG A 1 71 ? -4.407 -6.737 -2.483 1.00 63.09 71 ARG A CA 1
ATOM 538 C C . ARG A 1 71 ? -2.987 -6.228 -2.721 1.00 63.09 71 ARG A C 1
ATOM 540 O O . ARG A 1 71 ? -2.281 -6.776 -3.562 1.00 63.09 71 ARG A O 1
ATOM 547 N N . ASP A 1 72 ? -2.602 -5.214 -1.962 1.00 67.50 72 ASP A N 1
ATOM 548 C CA . ASP A 1 72 ? -1.224 -4.716 -1.946 1.00 67.50 72 ASP A CA 1
ATOM 549 C C . ASP A 1 72 ? -0.538 -5.114 -0.637 1.00 67.50 72 ASP A C 1
ATOM 551 O O . ASP A 1 72 ? -1.125 -4.900 0.430 1.00 67.50 72 ASP A O 1
ATOM 555 N N . ASP A 1 73 ? 0.699 -5.599 -0.721 1.00 77.88 73 ASP A N 1
ATOM 556 C CA . ASP A 1 73 ? 1.532 -5.923 0.437 1.00 77.88 73 ASP A CA 1
ATOM 557 C C . ASP A 1 73 ? 2.563 -4.806 0.618 1.00 77.88 73 ASP A C 1
ATOM 559 O O . ASP A 1 73 ? 3.352 -4.506 -0.280 1.00 77.88 73 ASP A O 1
ATOM 563 N N . ASN A 1 74 ? 2.533 -4.127 1.770 1.00 81.38 74 ASN A N 1
ATOM 564 C CA . ASN A 1 74 ? 3.416 -2.988 2.023 1.00 81.38 74 ASN A CA 1
ATOM 565 C C . ASN A 1 74 ? 4.224 -3.147 3.311 1.00 81.38 74 ASN A C 1
ATOM 567 O O . ASN A 1 74 ? 3.653 -3.263 4.389 1.00 81.38 74 ASN A O 1
ATOM 571 N N . GLU A 1 75 ? 5.548 -3.018 3.265 1.00 85.69 75 GLU A N 1
ATOM 572 C CA . GLU A 1 75 ? 6.345 -3.051 4.505 1.00 85.69 75 GLU A CA 1
ATOM 573 C C . GLU A 1 75 ? 6.054 -1.799 5.355 1.00 85.69 75 GLU A C 1
ATOM 575 O O . GLU A 1 75 ? 5.724 -1.881 6.541 1.00 85.69 75 GLU A O 1
ATOM 580 N N . HIS A 1 76 ? 6.069 -0.618 4.728 1.00 86.12 76 HIS A N 1
ATOM 581 C CA . HIS A 1 76 ? 5.828 0.649 5.410 1.00 86.12 76 HIS A CA 1
ATOM 582 C C . HIS A 1 76 ? 4.890 1.574 4.636 1.00 86.12 76 HIS A C 1
ATOM 584 O O . HIS A 1 76 ? 5.228 2.072 3.561 1.00 86.12 76 HIS A O 1
ATOM 590 N N . THR A 1 77 ? 3.748 1.912 5.242 1.00 83.75 77 THR A N 1
ATOM 591 C CA . THR A 1 77 ? 2.781 2.851 4.658 1.00 83.75 77 THR A CA 1
ATOM 592 C C . THR A 1 77 ? 2.435 4.011 5.591 1.00 83.75 77 THR A C 1
ATOM 594 O O . THR A 1 77 ? 2.023 3.836 6.741 1.00 83.75 77 THR A O 1
ATOM 597 N N . HIS A 1 78 ? 2.546 5.246 5.095 1.00 85.81 78 HIS A N 1
ATOM 598 C CA . HIS A 1 78 ? 2.107 6.419 5.856 1.00 85.81 78 HIS A CA 1
ATOM 599 C C . HIS A 1 78 ? 0.583 6.594 5.853 1.00 85.81 78 HIS A C 1
ATOM 601 O O . HIS A 1 78 ? -0.006 6.843 6.908 1.00 85.81 78 HIS A O 1
ATOM 607 N N . GLN A 1 79 ? -0.051 6.491 4.686 1.00 85.25 79 GLN A N 1
ATOM 608 C CA . GLN A 1 79 ? -1.501 6.582 4.526 1.00 85.25 79 GLN A CA 1
ATOM 609 C C . GLN A 1 79 ? -1.980 5.518 3.545 1.00 85.25 79 GLN A C 1
ATOM 611 O O . GLN A 1 79 ? -1.493 5.471 2.418 1.00 85.25 79 GLN A O 1
ATOM 616 N N . SER A 1 80 ? -2.944 4.701 3.964 1.00 82.56 80 SER A N 1
ATOM 617 C CA . SER A 1 80 ? -3.537 3.670 3.113 1.00 82.56 80 SER A CA 1
ATOM 618 C C . SER A 1 80 ? -5.057 3.768 3.079 1.00 82.56 80 SER A C 1
ATOM 620 O O . SER A 1 80 ? -5.699 4.005 4.108 1.00 82.56 80 SER A O 1
ATOM 622 N N . ILE A 1 81 ? -5.621 3.555 1.892 1.00 82.31 81 ILE A N 1
ATOM 623 C CA . ILE A 1 81 ? -7.028 3.201 1.707 1.00 82.31 81 ILE A CA 1
ATOM 624 C C . ILE A 1 81 ? -7.058 1.901 0.908 1.00 82.31 81 ILE A C 1
ATOM 626 O O . ILE A 1 81 ? -6.869 1.931 -0.308 1.00 82.31 81 ILE A O 1
ATOM 630 N N . ALA A 1 82 ? -7.272 0.770 1.572 1.00 72.38 82 ALA A N 1
ATOM 631 C CA . ALA A 1 82 ? -7.100 -0.533 0.941 1.00 72.38 82 ALA A CA 1
ATOM 632 C C . ALA A 1 82 ? -8.218 -1.522 1.276 1.00 72.38 82 ALA A C 1
ATOM 634 O O . ALA A 1 82 ? -8.976 -1.359 2.236 1.00 72.38 82 ALA A O 1
ATOM 635 N N . THR A 1 83 ? -8.325 -2.544 0.431 1.00 70.00 83 THR A N 1
ATOM 636 C CA . THR A 1 83 ? -9.169 -3.711 0.682 1.00 70.00 83 THR A CA 1
ATOM 637 C C . THR A 1 83 ? -8.350 -4.982 0.477 1.00 70.00 83 THR A C 1
ATOM 639 O O . THR A 1 83 ? -7.968 -5.268 -0.667 1.00 70.00 83 THR A O 1
ATOM 642 N N . GLY A 1 84 ? -8.134 -5.767 1.534 1.00 66.25 84 GLY A N 1
ATOM 643 C CA . GLY A 1 84 ? -7.470 -7.066 1.432 1.00 66.25 84 GLY A CA 1
ATOM 644 C C . GLY A 1 84 ? -5.951 -6.971 1.355 1.00 66.25 84 GLY A C 1
ATOM 645 O O . GLY A 1 84 ? -5.389 -7.637 0.490 1.00 66.25 84 GLY A O 1
ATOM 646 N N . SER A 1 85 ? -5.334 -6.122 2.171 1.00 68.94 85 SER A N 1
ATOM 647 C CA . SER A 1 85 ? -3.908 -5.785 2.147 1.00 68.94 85 SER A CA 1
ATOM 648 C C . SER A 1 85 ? -3.183 -6.208 3.421 1.00 68.94 85 SER A C 1
ATOM 650 O O . SER A 1 85 ? -3.755 -6.148 4.509 1.00 68.94 85 SER A O 1
ATOM 652 N N . ASP A 1 86 ? -1.899 -6.535 3.291 1.00 77.56 86 ASP A N 1
ATOM 653 C CA . ASP A 1 86 ? -1.021 -6.777 4.432 1.00 77.56 86 ASP A CA 1
ATOM 654 C C . ASP A 1 86 ? -0.027 -5.618 4.597 1.00 77.56 86 ASP A C 1
ATOM 656 O O . ASP A 1 86 ? 0.496 -5.065 3.622 1.00 77.56 86 ASP A O 1
ATOM 660 N N . ALA A 1 87 ? 0.237 -5.224 5.847 1.00 81.81 87 ALA A N 1
ATOM 661 C CA . ALA A 1 87 ? 1.281 -4.249 6.140 1.00 81.81 87 ALA A CA 1
ATOM 662 C C . ALA A 1 87 ? 2.049 -4.522 7.436 1.00 81.81 87 ALA A C 1
ATOM 664 O O . ALA A 1 87 ? 1.456 -4.835 8.465 1.00 81.81 87 ALA A O 1
ATOM 665 N N . GLU A 1 88 ? 3.370 -4.328 7.443 1.00 85.94 88 GLU A N 1
ATOM 666 C CA . GLU A 1 88 ? 4.135 -4.443 8.696 1.00 85.94 88 GLU A CA 1
ATOM 667 C C . GLU A 1 88 ? 3.932 -3.188 9.559 1.00 85.94 88 GLU A C 1
ATOM 669 O O . GLU A 1 88 ? 3.548 -3.273 10.728 1.00 85.94 88 GLU A O 1
ATOM 674 N N . TYR A 1 89 ? 4.097 -2.002 8.964 1.00 85.56 89 TYR A N 1
ATOM 675 C CA . TYR A 1 89 ? 3.910 -0.726 9.653 1.00 85.56 89 TYR A CA 1
ATOM 676 C C . TYR A 1 89 ? 2.994 0.222 8.901 1.00 85.56 89 TYR A C 1
ATOM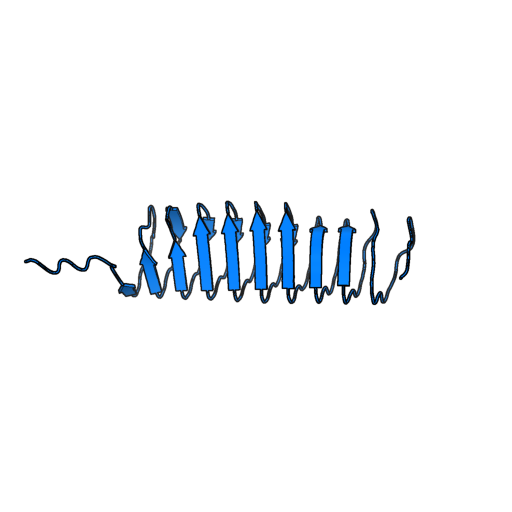 678 O O . TYR A 1 89 ? 3.243 0.603 7.754 1.00 85.56 89 TYR A O 1
ATOM 686 N N . LEU A 1 90 ? 1.993 0.726 9.618 1.00 83.94 90 LEU A N 1
ATOM 687 C CA . LEU A 1 90 ? 0.997 1.609 9.051 1.00 83.94 90 LEU A CA 1
ATOM 688 C C . LEU A 1 90 ? 0.693 2.802 9.967 1.00 83.94 90 LEU A C 1
ATOM 690 O O . LEU A 1 90 ? 0.324 2.667 11.131 1.00 83.94 90 LEU A O 1
ATOM 694 N N . ASN A 1 91 ? 0.838 4.028 9.462 1.00 85.31 91 ASN A N 1
ATOM 695 C CA . ASN A 1 91 ? 0.564 5.211 10.288 1.00 85.31 91 ASN A CA 1
ATOM 696 C C . ASN A 1 91 ? -0.926 5.580 10.334 1.00 85.31 91 ASN A C 1
ATOM 698 O O . ASN A 1 91 ? -1.427 5.961 11.396 1.00 85.31 91 ASN A O 1
ATOM 702 N N . GLN A 1 92 ? -1.622 5.535 9.195 1.00 84.56 92 GLN A N 1
ATOM 703 C CA . GLN A 1 92 ? -3.049 5.854 9.084 1.00 84.56 92 GLN A CA 1
ATOM 704 C C . GLN A 1 92 ? -3.729 4.976 8.029 1.00 84.56 92 GLN A C 1
ATOM 706 O O . GLN A 1 92 ? -3.368 5.069 6.856 1.00 84.56 92 GLN A O 1
ATOM 711 N N . SER A 1 93 ? -4.720 4.169 8.419 1.00 80.25 93 SER A N 1
ATOM 712 C CA . SER A 1 93 ? -5.520 3.357 7.485 1.00 80.25 93 SER A CA 1
ATOM 713 C C . SER A 1 93 ? -6.993 3.723 7.510 1.00 80.25 93 SER A C 1
ATOM 715 O O . SER A 1 93 ? -7.562 4.084 8.547 1.00 80.25 93 SER A O 1
ATOM 717 N N . VAL A 1 94 ? -7.607 3.557 6.341 1.00 79.25 94 VAL A N 1
ATOM 718 C CA . VAL A 1 94 ? -9.025 3.242 6.201 1.00 79.25 94 VAL A CA 1
ATOM 719 C C . VAL A 1 94 ? -9.118 1.931 5.423 1.00 79.25 94 VAL A C 1
ATOM 721 O O . VAL A 1 94 ? -8.805 1.920 4.234 1.00 79.25 94 VAL A O 1
ATOM 724 N N . SER A 1 95 ? -9.506 0.841 6.079 1.00 68.69 95 SER A N 1
ATOM 725 C CA . SER A 1 95 ? -9.359 -0.514 5.529 1.00 68.69 95 SER A CA 1
ATOM 726 C C . SER A 1 95 ? -10.616 -1.366 5.661 1.00 68.69 95 SER A C 1
ATOM 728 O O . SER A 1 95 ? -11.468 -1.159 6.535 1.00 68.69 95 SER A O 1
ATOM 730 N N . THR A 1 96 ? -10.721 -2.354 4.770 1.00 61.56 96 THR A N 1
ATOM 731 C CA . THR A 1 96 ? -11.639 -3.484 4.929 1.00 61.56 96 THR A CA 1
ATOM 732 C C . THR A 1 96 ? -10.879 -4.794 4.702 1.00 61.56 96 THR A C 1
ATOM 734 O O . THR A 1 96 ? -10.562 -5.100 3.550 1.00 61.56 96 THR A O 1
ATOM 737 N N . ALA A 1 97 ? -10.691 -5.577 5.770 1.00 58.16 97 ALA A N 1
ATOM 738 C CA . ALA A 1 97 ? -10.043 -6.891 5.800 1.00 58.16 97 ALA A CA 1
ATOM 739 C C . ALA A 1 97 ? -8.528 -6.865 5.554 1.00 58.16 97 ALA A C 1
ATOM 741 O O . AL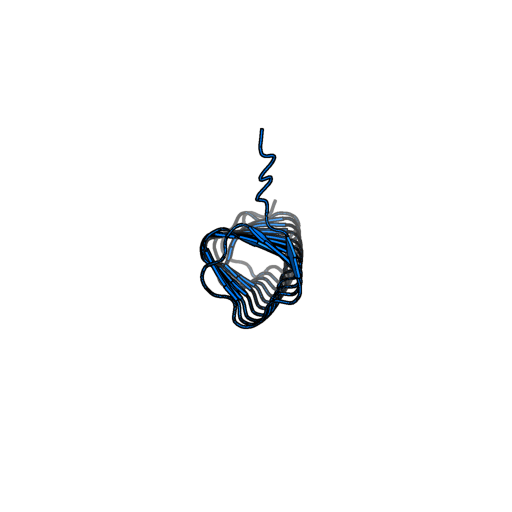A A 1 97 ? -8.082 -7.395 4.541 1.00 58.16 97 ALA A O 1
ATOM 742 N N . ASP A 1 98 ? -7.765 -6.309 6.497 1.00 68.81 98 ASP A N 1
ATOM 743 C CA . ASP A 1 98 ? -6.301 -6.245 6.422 1.00 68.81 98 ASP A CA 1
ATOM 744 C C . ASP A 1 98 ? -5.625 -6.962 7.606 1.00 68.81 98 ASP A C 1
ATOM 746 O O . ASP A 1 98 ? -6.198 -7.076 8.697 1.00 68.81 98 ASP A O 1
ATOM 750 N N . ASN A 1 99 ? -4.388 -7.420 7.396 1.00 78.00 99 ASN A N 1
ATOM 751 C CA . ASN A 1 99 ? -3.513 -7.903 8.462 1.00 78.00 99 ASN A CA 1
ATOM 752 C C . ASN A 1 99 ? -2.395 -6.878 8.691 1.00 78.00 99 ASN A C 1
ATOM 754 O O . ASN A 1 99 ? -1.724 -6.444 7.752 1.00 78.00 99 ASN A O 1
ATOM 758 N N . THR A 1 100 ? -2.192 -6.434 9.930 1.00 82.00 100 THR A N 1
ATOM 759 C CA . THR A 1 100 ? -1.168 -5.425 10.235 1.00 82.00 100 THR A CA 1
ATOM 760 C C . THR A 1 100 ? -0.421 -5.721 11.526 1.00 82.00 100 THR A C 1
ATOM 762 O O . THR A 1 100 ? -1.029 -5.908 12.579 1.00 82.00 100 THR A O 1
ATOM 765 N N . GLU A 1 101 ? 0.914 -5.690 11.498 1.00 86.50 101 GLU A N 1
ATOM 766 C CA . GLU A 1 101 ? 1.690 -5.879 12.731 1.00 86.50 101 GLU A CA 1
ATOM 767 C C . GLU A 1 101 ? 1.591 -4.636 13.629 1.00 86.50 101 GLU A C 1
ATOM 769 O O . GLU A 1 101 ? 1.174 -4.725 14.787 1.00 86.50 101 GLU A O 1
ATOM 774 N N . TYR A 1 102 ? 1.877 -3.449 13.085 1.00 86.75 102 TYR A N 1
ATOM 775 C CA . TYR A 1 102 ? 1.823 -2.188 13.825 1.00 86.75 102 TYR A CA 1
ATOM 776 C C . TYR A 1 102 ? 1.017 -1.116 13.100 1.00 86.75 102 TYR A C 1
ATOM 778 O O . TYR A 1 102 ? 1.381 -0.665 12.016 1.00 86.75 102 TYR A O 1
ATOM 786 N N . SER A 1 103 ? -0.017 -0.598 13.765 1.00 86.00 103 SER A N 1
ATOM 787 C CA . SER A 1 103 ? -0.782 0.550 13.288 1.00 86.00 103 SER A CA 1
ATOM 788 C C . SER A 1 103 ? -0.867 1.677 14.317 1.00 86.00 103 SER A C 1
ATOM 790 O O . SER A 1 103 ? -1.162 1.471 15.500 1.00 86.00 103 SER A O 1
ATOM 792 N N . HIS A 1 104 ? -0.622 2.916 13.882 1.00 86.44 104 HIS A N 1
ATOM 793 C CA . HIS A 1 104 ? -0.766 4.081 14.757 1.00 86.44 104 HIS A CA 1
ATOM 794 C C . HIS A 1 104 ? -2.218 4.591 14.810 1.00 86.44 104 HIS A C 1
ATOM 796 O O . HIS A 1 104 ? -2.700 4.987 15.876 1.00 86.44 104 HIS A O 1
ATOM 802 N N . ARG A 1 105 ? -2.934 4.603 13.679 1.00 84.62 105 ARG A N 1
ATOM 803 C CA . ARG A 1 105 ? -4.354 4.984 13.596 1.00 84.62 105 ARG A CA 1
ATOM 804 C C . ARG A 1 105 ? -5.070 4.133 12.555 1.00 84.62 105 ARG A C 1
ATOM 806 O O . ARG A 1 105 ? -4.682 4.174 11.393 1.00 84.62 105 ARG A O 1
ATOM 813 N N . ALA A 1 106 ? -6.160 3.485 12.947 1.00 80.06 106 ALA A N 1
ATOM 814 C CA . ALA A 1 106 ? -6.997 2.715 12.032 1.00 80.06 106 ALA A CA 1
ATOM 815 C C . ALA A 1 106 ? -8.467 3.146 12.103 1.00 80.06 106 ALA A C 1
ATOM 817 O O . ALA A 1 106 ? -9.007 3.417 13.185 1.00 80.06 106 ALA A O 1
ATOM 818 N N . VAL A 1 107 ? -9.096 3.202 10.928 1.00 79.00 107 VAL A N 1
ATOM 819 C CA . VAL A 1 107 ? -10.549 3.221 10.757 1.00 79.00 107 VAL A CA 1
ATOM 820 C C . VAL A 1 107 ? -10.933 1.981 9.963 1.00 79.00 107 VAL A C 1
ATOM 822 O O . VAL A 1 107 ? -10.714 1.943 8.755 1.00 79.00 107 VAL A O 1
ATOM 825 N N . ALA A 1 108 ? -11.497 0.979 10.629 1.00 67.44 108 ALA A N 1
ATOM 826 C CA . ALA A 1 108 ? -11.694 -0.332 10.025 1.00 67.44 108 ALA A CA 1
ATOM 827 C C . ALA A 1 108 ? -13.065 -0.932 10.332 1.00 67.44 108 ALA A C 1
ATOM 829 O O . ALA A 1 108 ? -13.759 -0.512 11.267 1.00 67.44 108 ALA A O 1
ATOM 830 N N . THR A 1 109 ? -13.448 -1.908 9.506 1.00 60.47 109 THR A N 1
ATOM 831 C CA . THR A 1 109 ? -14.650 -2.723 9.714 1.00 60.47 109 THR A CA 1
ATOM 832 C C . THR A 1 109 ? -14.345 -4.151 10.164 1.00 60.47 109 THR A C 1
ATOM 834 O O . THR A 1 109 ? -15.126 -4.655 10.965 1.00 60.47 109 THR A O 1
ATOM 837 N N . HIS A 1 110 ? -13.259 -4.770 9.675 1.00 60.06 110 HIS A N 1
ATOM 838 C CA . HIS A 1 110 ? -12.744 -6.119 9.994 1.00 60.06 110 HIS A CA 1
ATOM 839 C C . HIS A 1 110 ? -11.228 -6.088 9.759 1.00 60.06 110 HIS A C 1
ATOM 841 O O . HIS A 1 110 ? -10.872 -5.833 8.616 1.00 60.06 110 HIS A O 1
ATOM 847 N N . ASP A 1 111 ? -10.386 -6.335 10.768 1.00 68.44 111 ASP A N 1
ATOM 848 C CA . ASP A 1 111 ? -8.916 -6.400 10.643 1.00 68.44 111 ASP A CA 1
ATOM 849 C C . ASP A 1 111 ? -8.332 -7.373 11.689 1.00 68.44 111 ASP A C 1
ATOM 851 O O . ASP A 1 111 ? -8.904 -7.515 12.779 1.00 68.44 111 ASP A O 1
ATOM 855 N N . ASP A 1 112 ? -7.171 -7.948 11.360 1.00 79.31 112 ASP A N 1
ATOM 856 C CA . ASP A 1 112 ? -6.248 -8.639 12.266 1.00 79.31 112 ASP A CA 1
ATOM 857 C C . ASP A 1 112 ? -5.061 -7.699 12.564 1.00 79.31 112 ASP A C 1
ATOM 859 O O . ASP A 1 112 ? -4.230 -7.436 11.695 1.00 79.31 112 ASP A O 1
ATOM 863 N N . ILE A 1 113 ? -4.967 -7.143 13.780 1.00 82.50 113 ILE A N 1
ATOM 864 C CA . ILE A 1 113 ? -3.883 -6.206 14.142 1.00 82.50 113 ILE A CA 1
ATOM 865 C C . ILE A 1 113 ? -3.143 -6.656 15.399 1.00 82.50 113 ILE A C 1
ATOM 867 O O . ILE A 1 113 ? -3.743 -6.831 16.468 1.00 82.50 113 ILE A O 1
ATOM 871 N N . GLU A 1 114 ? -1.812 -6.767 15.328 1.00 87.00 114 GLU A N 1
ATOM 872 C CA . GLU A 1 114 ? -1.031 -7.116 16.518 1.00 87.00 114 GLU A CA 1
ATOM 873 C C . GLU A 1 114 ? -0.963 -5.941 17.508 1.00 87.00 114 GLU A C 1
ATOM 875 O O . GLU A 1 114 ? -1.317 -6.096 18.682 1.00 87.00 114 GLU A O 1
ATOM 880 N N . TYR A 1 115 ? -0.582 -4.749 17.047 1.00 87.19 115 TYR A N 1
ATOM 881 C CA . TYR A 1 115 ? -0.478 -3.550 17.878 1.00 87.19 115 TYR A CA 1
ATOM 882 C C . TYR A 1 115 ? -1.168 -2.345 17.240 1.00 87.19 115 TYR A C 1
ATOM 884 O O . TYR A 1 115 ? -0.733 -1.833 16.211 1.00 87.19 115 TYR A O 1
ATOM 892 N N . LEU A 1 116 ? -2.192 -1.816 17.911 1.00 85.25 116 LEU A N 1
ATOM 893 C CA . LEU A 1 116 ? -2.919 -0.622 17.487 1.00 85.25 116 LEU A CA 1
ATOM 894 C C . LEU A 1 116 ? -2.844 0.487 18.541 1.00 85.25 116 LEU A C 1
ATOM 896 O O . LEU A 1 116 ? -3.249 0.319 19.695 1.00 85.25 116 LEU A O 1
ATOM 900 N N . HIS A 1 117 ? -2.362 1.666 18.147 1.00 86.50 117 HIS A N 1
ATOM 901 C CA . HIS A 1 117 ? -2.309 2.809 19.056 1.00 86.50 117 HIS A CA 1
ATOM 902 C C . HIS A 1 117 ? -3.665 3.521 19.185 1.00 86.50 117 HIS A C 1
ATOM 904 O O . HIS A 1 117 ? -4.110 3.780 20.303 1.00 86.50 117 HIS A O 1
ATOM 910 N N . GLN A 1 118 ? -4.352 3.822 18.080 1.00 85.06 118 GLN A N 1
ATOM 911 C CA . GLN A 1 118 ? -5.651 4.496 18.114 1.00 85.06 118 GLN A CA 1
ATOM 912 C C . GLN A 1 118 ? -6.632 3.929 17.088 1.00 85.06 118 GLN A C 1
ATOM 914 O O . GLN A 1 118 ? -6.302 3.742 15.923 1.00 85.06 118 GLN A O 1
ATOM 919 N N . SER A 1 119 ? -7.872 3.734 17.521 1.00 80.00 119 SER A N 1
ATOM 920 C CA . SER A 1 119 ? -8.915 3.068 16.748 1.00 80.00 119 SER A CA 1
ATOM 921 C C . SER A 1 119 ? -10.208 3.888 16.681 1.00 80.00 119 SER A C 1
ATOM 923 O O . SER A 1 119 ? -10.615 4.476 17.689 1.00 80.00 119 SER A O 1
ATOM 925 N N . VAL A 1 120 ? -10.865 3.895 15.515 1.00 75.06 120 VAL A N 1
ATOM 926 C CA . VAL A 1 120 ? -12.242 4.382 15.313 1.00 75.06 120 VAL A CA 1
ATOM 927 C C . VAL A 1 120 ? -13.006 3.358 14.462 1.00 75.06 120 VAL A C 1
ATOM 929 O O . VAL A 1 120 ? -12.723 3.234 13.279 1.00 75.06 120 VAL A O 1
ATOM 932 N N . GLY A 1 121 ? -13.982 2.636 15.018 1.00 70.50 121 GLY A N 1
ATOM 933 C CA . GLY A 1 121 ? -14.787 1.669 14.249 1.00 70.50 121 GLY A CA 1
ATOM 934 C C . GLY A 1 121 ? -15.016 0.332 14.953 1.00 70.50 121 GLY A C 1
ATOM 935 O O . GLY A 1 121 ? -14.865 0.225 16.173 1.00 70.50 121 GLY A O 1
ATOM 936 N N . THR A 1 122 ? -15.389 -0.682 14.177 1.00 64.00 122 THR A N 1
ATOM 937 C CA . THR A 1 122 ? -15.592 -2.066 14.632 1.00 64.00 122 THR A CA 1
ATOM 938 C C . THR A 1 122 ? -14.411 -2.913 14.179 1.00 64.00 122 THR A C 1
ATOM 940 O O . THR A 1 122 ? -14.019 -2.828 13.024 1.00 64.00 122 THR A O 1
ATOM 943 N N . HIS A 1 123 ? -13.830 -3.692 15.087 1.00 67.19 123 HIS A N 1
ATOM 944 C CA . HIS A 1 123 ? -12.616 -4.465 14.824 1.00 67.19 123 HIS A CA 1
ATOM 945 C C . HIS A 1 123 ? -12.858 -5.889 15.294 1.00 67.19 123 HIS A C 1
ATOM 947 O O . HIS A 1 123 ? -13.485 -6.076 16.343 1.00 67.19 123 HIS A O 1
ATOM 953 N N . ASP A 1 124 ? -12.358 -6.843 14.522 1.00 63.12 124 ASP A N 1
ATOM 954 C CA . ASP A 1 124 ? -12.583 -8.259 14.779 1.00 63.12 124 ASP A CA 1
ATOM 955 C C . ASP A 1 124 ? -11.516 -8.799 15.729 1.00 63.12 124 ASP A C 1
ATOM 957 O O . ASP A 1 124 ? -11.871 -9.306 16.793 1.00 63.12 124 ASP A O 1
ATOM 961 N N . ASP A 1 125 ? -10.231 -8.577 15.427 1.00 76.38 125 ASP A N 1
ATOM 962 C CA . ASP A 1 125 ? -9.130 -9.187 16.169 1.00 76.38 125 ASP A CA 1
ATOM 963 C C . ASP A 1 125 ? -7.956 -8.204 16.367 1.00 76.38 125 ASP A C 1
ATOM 965 O O . ASP A 1 125 ? -7.137 -7.955 15.487 1.00 76.38 125 ASP A O 1
ATOM 969 N N . ILE A 1 126 ? -7.851 -7.624 17.573 1.00 82.19 126 ILE A N 1
ATOM 970 C CA . ILE A 1 126 ? -6.706 -6.789 17.985 1.00 82.19 126 ILE A CA 1
ATOM 971 C C . ILE A 1 126 ? -6.045 -7.394 19.221 1.00 82.19 126 ILE A C 1
ATOM 973 O O . ILE A 1 126 ? -6.677 -7.508 20.276 1.00 82.19 126 ILE A O 1
ATOM 977 N N . LYS A 1 127 ? -4.749 -7.713 19.134 1.00 86.94 127 LYS A N 1
ATOM 978 C CA . LYS A 1 127 ? -4.003 -8.290 20.266 1.00 86.94 127 LYS A CA 1
ATOM 979 C C . LYS A 1 127 ? -3.658 -7.239 21.324 1.00 86.94 127 LYS A C 1
ATOM 981 O O . LYS A 1 127 ? -3.822 -7.500 22.518 1.00 86.94 127 LYS A O 1
ATOM 986 N N . TYR A 1 128 ? -3.222 -6.048 20.907 1.00 85.06 128 TYR A N 1
ATOM 987 C CA . TYR A 1 128 ? -2.905 -4.933 21.804 1.00 85.06 128 TYR A CA 1
ATOM 988 C C . TYR A 1 128 ? -3.477 -3.606 21.301 1.00 85.06 128 TYR A C 1
ATOM 990 O O . TYR A 1 128 ? -3.152 -3.154 20.209 1.00 85.06 128 TYR A O 1
ATOM 998 N N . LEU A 1 129 ? -4.280 -2.942 22.140 1.00 85.56 129 LEU A N 1
ATOM 999 C CA . LEU A 1 129 ? -4.920 -1.661 21.831 1.00 85.56 129 LEU A CA 1
ATOM 1000 C C . LEU A 1 129 ? -4.625 -0.622 22.917 1.00 85.56 129 LEU A C 1
ATOM 1002 O O . LEU A 1 129 ? -4.897 -0.866 24.093 1.00 85.56 129 LEU A O 1
ATOM 1006 N N . ASN A 1 130 ? -4.089 0.540 22.531 1.00 86.81 130 ASN A N 1
ATOM 1007 C CA . ASN A 1 130 ? -3.809 1.636 23.468 1.00 86.81 130 ASN A CA 1
ATOM 1008 C C . ASN A 1 130 ? -5.034 2.551 23.672 1.00 86.81 130 ASN A C 1
ATOM 1010 O O . ASN A 1 130 ? -5.423 2.814 24.810 1.00 86.81 130 ASN A O 1
ATOM 1014 N N . GLN A 1 131 ? -5.691 2.995 22.592 1.00 81.88 131 GLN A N 1
ATOM 1015 C CA . GLN A 1 131 ? -6.849 3.890 22.673 1.00 81.88 131 GLN A CA 1
ATOM 1016 C C . GLN A 1 131 ? -7.962 3.529 21.678 1.00 81.88 131 GLN A C 1
ATOM 1018 O O . GLN A 1 131 ? -7.742 3.457 20.471 1.00 81.88 131 GLN A O 1
ATOM 1023 N N . SER A 1 132 ? -9.197 3.420 22.172 1.00 74.19 132 SER A N 1
ATOM 1024 C CA . SER A 1 132 ? -10.398 3.250 21.344 1.00 74.19 132 SER A CA 1
ATOM 1025 C C . SER A 1 132 ? -11.288 4.487 21.404 1.00 74.19 132 SER A C 1
ATOM 1027 O O . SER A 1 132 ? -11.555 5.015 22.485 1.00 74.19 132 SER A O 1
ATOM 1029 N N . ILE A 1 133 ? -11.799 4.915 20.253 1.00 68.75 133 ILE A N 1
ATOM 1030 C CA . ILE A 1 133 ? -12.867 5.907 20.136 1.00 68.75 133 ILE A CA 1
ATOM 1031 C C . ILE A 1 133 ? -14.088 5.162 19.592 1.00 68.75 133 ILE A C 1
ATOM 1033 O O . ILE A 1 133 ? -14.170 4.856 18.404 1.00 68.75 133 ILE A O 1
ATOM 1037 N N . SER A 1 134 ? -15.027 4.820 20.475 1.00 59.59 134 SER A N 1
ATOM 1038 C CA . SER A 1 134 ? -16.286 4.196 20.061 1.00 59.59 134 SER A CA 1
ATOM 1039 C C . SER A 1 134 ? -17.249 5.268 19.561 1.00 59.59 134 SER A C 1
ATOM 1041 O O . SER A 1 134 ? -17.460 6.272 20.238 1.00 59.59 134 SER A O 1
ATOM 1043 N N . THR A 1 135 ? -17.863 5.047 18.400 1.00 53.44 135 THR A N 1
ATOM 1044 C CA . THR A 1 135 ? -18.908 5.920 17.842 1.00 53.44 135 THR A CA 1
ATOM 1045 C C . THR A 1 135 ? -20.304 5.607 18.389 1.00 53.44 135 THR A C 1
ATOM 1047 O O . THR A 1 135 ? -21.297 5.956 17.756 1.00 53.44 135 THR A O 1
ATOM 1050 N N . ASN A 1 136 ? -20.414 4.958 19.554 1.00 47.62 136 ASN A N 1
ATOM 1051 C CA . ASN A 1 136 ? -21.692 4.847 20.252 1.00 47.62 136 ASN A CA 1
ATOM 1052 C C . ASN A 1 136 ? -22.047 6.204 20.878 1.00 47.62 136 ASN A C 1
ATOM 1054 O O . ASN A 1 136 ? -21.875 6.413 22.077 1.00 47.62 136 ASN A O 1
ATOM 1058 N N . ASP A 1 137 ? -22.577 7.113 20.059 1.00 42.47 137 ASP A N 1
ATOM 1059 C CA . ASP A 1 137 ? -23.484 8.150 20.544 1.00 42.47 137 ASP A CA 1
ATOM 1060 C C . ASP A 1 137 ? -24.778 7.454 20.993 1.00 42.47 137 ASP A C 1
ATOM 1062 O O . ASP A 1 137 ? -25.798 7.468 20.303 1.00 42.47 137 ASP A O 1
ATOM 1066 N N . ASP A 1 138 ? -24.751 6.841 22.179 1.00 42.72 138 ASP A N 1
ATOM 1067 C CA . ASP A 1 138 ? -25.976 6.610 22.942 1.00 42.72 138 ASP A CA 1
ATOM 1068 C C . ASP A 1 138 ? -26.416 7.965 23.514 1.00 42.72 138 ASP A C 1
ATOM 1070 O O . ASP A 1 138 ? -26.283 8.270 24.701 1.00 42.72 138 ASP A O 1
ATOM 1074 N N . THR A 1 139 ? -26.885 8.844 22.624 1.00 42.28 139 THR A N 1
ATOM 1075 C CA . THR A 1 139 ? -27.697 9.991 23.027 1.00 42.28 139 THR A CA 1
ATOM 1076 C C . THR A 1 139 ? -29.088 9.461 23.344 1.00 42.28 139 THR A C 1
ATOM 1078 O O . THR A 1 139 ? -30.017 9.566 22.547 1.00 42.28 139 THR A O 1
ATOM 1081 N N . GLY A 1 140 ? -29.208 8.833 24.516 1.00 39.97 140 GLY A N 1
ATOM 1082 C CA . GLY A 1 140 ? -30.485 8.414 25.072 1.00 39.97 140 GLY A CA 1
ATOM 1083 C C . GLY A 1 140 ? -31.443 9.605 25.148 1.00 39.97 140 GLY A C 1
ATOM 1084 O O . GLY A 1 140 ? -31.246 10.514 25.958 1.00 39.97 140 GLY A O 1
ATOM 1085 N N . TYR A 1 141 ? -32.460 9.585 24.286 1.00 36.72 141 TYR A N 1
ATOM 1086 C CA . TYR A 1 141 ? -33.677 10.393 24.378 1.00 36.72 141 TYR A CA 1
ATOM 1087 C C . TYR A 1 141 ? -34.838 9.519 24.844 1.00 36.72 141 TYR A C 1
ATOM 1089 O O . TYR A 1 141 ? -34.959 8.378 24.341 1.00 36.72 141 TYR A O 1
#

pLDDT: mean 72.91, std 12.56, range [36.72, 87.25]

Radius of gyration: 17.57 Å; chains: 1; bounding box: 51×21×51 Å